Protein AF-A0A1Z9BY70-F1 (afdb_monomer_lite)

Secondary structure (DSSP, 8-state):
-PPP------------EEEEETTEEEETTT--EEEEEEETTEEEEEE---S-HHHHHHHHHHHHHHHHT----HHHHT--HHHHHHHHHHHHTTTS-HHHHHHHHHHHHT-

Structure (mmCIF, N/CA/C/O backbone):
data_AF-A0A1Z9BY70-F1
#
_entry.id   AF-A0A1Z9BY70-F1
#
loop_
_atom_site.group_PDB
_atom_site.id
_atom_site.type_symbol
_atom_site.label_atom_id
_atom_site.label_alt_id
_atom_site.label_comp_id
_atom_site.label_asym_id
_atom_site.label_entity_id
_atom_site.label_seq_id
_atom_site.pdbx_PDB_ins_code
_atom_site.Cartn_x
_atom_site.Cartn_y
_atom_site.Cartn_z
_atom_site.occupancy
_atom_site.B_iso_or_equiv
_atom_site.auth_seq_id
_atom_site.auth_comp_id
_atom_site.auth_asym_id
_atom_site.auth_atom_id
_atom_site.pdbx_PDB_model_num
ATOM 1 N N . MET A 1 1 ? 31.354 7.367 42.470 1.00 40.38 1 MET A N 1
ATOM 2 C CA . MET A 1 1 ? 30.154 8.061 41.950 1.00 40.38 1 MET A CA 1
ATOM 3 C C . MET A 1 1 ? 29.751 7.423 40.623 1.00 40.38 1 MET A C 1
ATOM 5 O O . MET A 1 1 ? 30.434 7.690 39.639 1.00 40.38 1 MET A O 1
ATOM 9 N N . PRO A 1 2 ? 28.743 6.536 40.552 1.00 44.09 2 PRO A N 1
ATOM 10 C CA . PRO A 1 2 ? 28.315 5.981 39.272 1.00 44.09 2 PRO A CA 1
ATOM 11 C C . PRO A 1 2 ? 27.303 6.915 38.588 1.00 44.09 2 PRO A C 1
ATOM 13 O O . PRO A 1 2 ? 26.359 7.398 39.210 1.00 44.09 2 PRO A O 1
ATOM 16 N N . LYS A 1 3 ? 27.535 7.196 37.302 1.00 46.25 3 LYS A N 1
ATOM 17 C CA . LYS A 1 3 ? 26.694 8.044 36.447 1.00 46.25 3 LYS A CA 1
ATOM 18 C C . LYS A 1 3 ? 25.445 7.268 36.015 1.00 46.25 3 LYS A C 1
ATOM 20 O O . LYS A 1 3 ? 25.559 6.230 35.367 1.00 46.25 3 LYS A O 1
ATOM 25 N N . ILE A 1 4 ? 24.261 7.782 36.342 1.00 48.94 4 ILE A N 1
ATOM 26 C CA . ILE A 1 4 ? 22.978 7.258 35.858 1.00 48.94 4 ILE A CA 1
ATOM 27 C C . ILE A 1 4 ? 22.842 7.663 34.388 1.00 48.94 4 ILE A C 1
ATOM 29 O O . ILE A 1 4 ? 22.795 8.847 34.068 1.00 48.94 4 ILE A O 1
ATOM 33 N N . THR A 1 5 ? 22.805 6.680 33.491 1.00 49.69 5 THR A N 1
ATOM 34 C CA . THR A 1 5 ? 22.571 6.902 32.058 1.00 49.69 5 THR A CA 1
ATOM 35 C C . THR A 1 5 ? 21.114 6.553 31.773 1.00 49.69 5 THR A C 1
ATOM 37 O O . THR A 1 5 ? 20.755 5.379 31.738 1.00 49.69 5 THR A O 1
ATOM 40 N N . THR A 1 6 ? 20.241 7.547 31.612 1.00 49.31 6 THR A N 1
ATOM 41 C CA . THR A 1 6 ? 18.863 7.318 31.156 1.00 49.31 6 THR A CA 1
ATOM 42 C C . THR A 1 6 ? 18.857 7.198 29.636 1.00 49.31 6 THR A C 1
ATOM 44 O O . THR A 1 6 ? 18.638 8.180 28.930 1.00 49.31 6 THR A O 1
ATOM 47 N N . ASN A 1 7 ? 19.108 5.994 29.123 1.00 51.75 7 ASN A N 1
ATOM 48 C CA . ASN A 1 7 ? 18.759 5.644 27.746 1.00 51.75 7 ASN A CA 1
ATOM 49 C C . ASN A 1 7 ? 17.234 5.475 27.664 1.00 51.75 7 ASN A C 1
ATOM 51 O O . ASN A 1 7 ? 16.706 4.382 27.861 1.00 51.75 7 ASN A O 1
ATOM 55 N N . SER A 1 8 ? 16.507 6.567 27.432 1.00 55.84 8 SER A N 1
ATOM 56 C CA . SER A 1 8 ? 15.080 6.528 27.108 1.00 55.84 8 SER A CA 1
ATOM 57 C C . SER A 1 8 ? 14.893 6.317 25.605 1.00 55.84 8 SER A C 1
ATOM 59 O O . SER A 1 8 ? 14.529 7.229 24.864 1.00 55.84 8 SER A O 1
ATOM 61 N N . ASP A 1 9 ? 15.104 5.081 25.151 1.00 58.75 9 ASP A N 1
ATOM 62 C CA . ASP A 1 9 ? 14.528 4.645 23.879 1.00 58.75 9 ASP A CA 1
ATOM 63 C C . ASP A 1 9 ? 13.009 4.888 23.939 1.00 58.75 9 ASP A C 1
ATOM 65 O O . ASP A 1 9 ? 12.362 4.456 24.904 1.00 58.75 9 ASP A O 1
ATOM 69 N N . PRO A 1 10 ? 12.397 5.594 22.968 1.00 57.75 10 PRO A N 1
ATOM 70 C CA . PRO A 1 10 ? 10.969 5.857 23.007 1.00 57.75 10 PRO A CA 1
ATOM 71 C C . PRO A 1 10 ? 10.226 4.522 22.923 1.00 57.75 10 PRO A C 1
ATOM 73 O O . PRO A 1 10 ? 10.138 3.897 21.864 1.00 57.75 10 PRO A O 1
ATOM 76 N N . GLN A 1 11 ? 9.701 4.077 24.067 1.00 63.91 11 GLN A N 1
ATOM 77 C CA . GLN A 1 11 ? 8.971 2.825 24.187 1.00 63.91 11 GLN A CA 1
ATOM 78 C C . GLN A 1 11 ? 7.871 2.761 23.123 1.00 63.91 11 GLN A C 1
ATOM 80 O O . GLN A 1 11 ? 7.033 3.661 22.995 1.00 63.91 11 GLN A O 1
ATOM 85 N N . LYS A 1 12 ? 7.878 1.680 22.336 1.00 61.69 12 LYS A N 1
ATOM 86 C CA . LYS A 1 12 ? 6.855 1.384 21.329 1.00 61.69 12 LYS A CA 1
ATOM 87 C C . LYS A 1 12 ? 5.502 1.274 22.034 1.00 61.69 12 LYS A C 1
ATOM 89 O O . LYS A 1 12 ? 5.173 0.229 22.585 1.00 61.69 12 LYS A O 1
ATOM 94 N N . LYS A 1 13 ? 4.714 2.352 22.012 1.00 73.12 13 LYS A N 1
ATOM 95 C CA . LYS A 1 13 ? 3.346 2.350 22.543 1.00 73.12 13 LYS A CA 1
ATOM 96 C C . LYS A 1 13 ? 2.555 1.234 21.855 1.00 73.12 13 LYS A C 1
ATOM 98 O O . LYS A 1 13 ? 2.444 1.217 20.625 1.00 73.12 13 LYS A O 1
ATOM 103 N N . SER A 1 14 ? 2.051 0.285 22.638 1.00 79.19 14 SER A N 1
ATOM 104 C CA . SER A 1 14 ? 1.127 -0.734 22.154 1.00 79.19 14 SER A CA 1
ATOM 105 C C . SER A 1 14 ? -0.214 -0.058 21.877 1.00 79.19 14 SER A C 1
ATOM 107 O O . SER A 1 14 ? -0.797 0.582 22.744 1.00 79.19 14 SER A O 1
ATOM 109 N N . TYR A 1 15 ? -0.678 -0.144 20.631 1.00 84.19 15 TYR A N 1
ATOM 110 C CA . TYR A 1 15 ? -1.975 0.397 20.228 1.00 84.19 15 TYR A CA 1
ATOM 111 C C . TYR A 1 15 ? -2.973 -0.740 20.059 1.00 84.19 15 TYR A C 1
ATOM 113 O O . TYR A 1 15 ? -2.679 -1.733 19.382 1.00 84.19 15 TYR A O 1
ATOM 121 N N . THR A 1 16 ? -4.171 -0.566 20.609 1.00 92.12 16 THR A N 1
ATOM 122 C CA . THR A 1 16 ? -5.257 -1.532 20.471 1.00 92.12 16 THR A CA 1
ATOM 123 C C . THR A 1 16 ? -6.037 -1.244 19.194 1.00 92.12 16 THR A C 1
ATOM 125 O O . THR A 1 16 ? -6.761 -0.251 19.088 1.00 92.12 16 THR A O 1
ATOM 128 N N . PHE A 1 17 ? -5.913 -2.130 18.205 1.00 91.56 17 PHE A N 1
ATOM 129 C CA . PHE A 1 17 ? -6.633 -2.017 16.937 1.00 91.56 17 PHE A CA 1
ATOM 130 C C . PHE A 1 17 ? -7.957 -2.778 16.994 1.00 91.56 17 PHE A C 1
ATOM 132 O O . PHE A 1 17 ? -7.978 -3.996 17.150 1.00 91.56 17 PHE A O 1
ATOM 139 N N . VAL A 1 18 ? -9.062 -2.069 16.788 1.00 94.31 18 VAL A N 1
ATOM 140 C CA . VAL A 1 18 ? -10.404 -2.647 16.656 1.00 94.31 18 VAL A CA 1
ATOM 141 C C . VAL A 1 18 ? -10.769 -2.718 15.184 1.00 94.31 18 VAL A C 1
ATOM 143 O O . VAL A 1 18 ? -10.615 -1.736 14.457 1.00 94.31 18 VAL A O 1
ATOM 146 N N . ARG A 1 19 ? -11.269 -3.866 14.728 1.00 94.56 19 ARG A N 1
ATOM 147 C CA . ARG A 1 19 ? -11.797 -4.01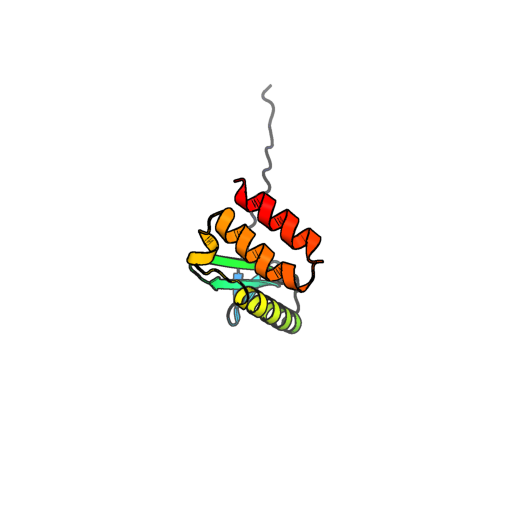3 13.369 1.00 94.56 19 ARG A CA 1
ATOM 148 C C . ARG A 1 19 ? -13.140 -3.284 13.270 1.00 94.56 19 ARG A C 1
ATOM 150 O O . ARG A 1 19 ? -14.052 -3.584 14.028 1.00 94.56 19 ARG A O 1
ATOM 157 N N . VAL A 1 20 ? -13.257 -2.335 12.342 1.00 94.25 20 VAL A N 1
ATOM 158 C CA . VAL A 1 20 ? -14.479 -1.524 12.130 1.00 94.25 20 VAL A CA 1
ATOM 159 C C . VAL A 1 20 ? -15.139 -1.829 10.780 1.00 94.25 20 VAL A C 1
ATOM 161 O O . VAL A 1 20 ? -16.287 -1.462 10.540 1.00 94.25 20 VAL A O 1
ATOM 164 N N . GLY A 1 21 ? -14.425 -2.513 9.889 1.00 91.94 21 GLY A N 1
ATOM 165 C CA . GLY A 1 21 ? -14.941 -2.982 8.612 1.00 91.94 21 GLY A CA 1
ATOM 166 C C . GLY A 1 21 ? -13.945 -3.897 7.912 1.00 91.94 21 GLY A C 1
ATOM 167 O O . GLY A 1 21 ? -12.944 -4.328 8.495 1.00 91.94 21 GLY A O 1
ATOM 168 N N . GLU A 1 22 ? -14.212 -4.197 6.648 1.00 93.06 22 GLU A N 1
ATOM 169 C CA . GLU A 1 22 ? -13.260 -4.912 5.808 1.00 93.06 22 GLU A CA 1
ATOM 170 C C . GLU A 1 22 ? -12.019 -4.052 5.560 1.00 93.06 22 GLU A C 1
ATOM 172 O O . GLU A 1 22 ? -12.125 -2.886 5.179 1.00 93.06 22 GLU A O 1
ATOM 177 N N . ASN A 1 23 ? -10.841 -4.613 5.845 1.00 93.06 23 ASN A N 1
ATOM 178 C CA . ASN A 1 23 ? -9.544 -3.942 5.734 1.00 93.06 23 ASN A CA 1
ATOM 179 C C . ASN A 1 23 ? -9.432 -2.608 6.506 1.00 93.06 23 ASN A C 1
ATOM 181 O O . ASN A 1 23 ? -8.443 -1.896 6.337 1.00 93.06 23 ASN A O 1
ATOM 185 N N . LEU A 1 24 ? -10.397 -2.283 7.381 1.00 95.75 24 LEU A N 1
ATOM 186 C CA . LEU A 1 24 ? -10.500 -1.024 8.119 1.00 95.75 24 LEU A CA 1
ATOM 187 C C . LEU A 1 24 ? -10.484 -1.267 9.627 1.00 95.75 24 LEU A C 1
ATOM 189 O O . LEU A 1 24 ? -11.343 -1.951 10.189 1.00 95.75 24 LEU A O 1
ATOM 193 N N . TYR A 1 25 ? -9.526 -0.629 10.283 1.00 96.12 25 TYR A N 1
ATOM 194 C CA . TYR A 1 25 ? -9.281 -0.720 11.711 1.00 96.12 25 TYR A CA 1
ATOM 195 C C . TYR A 1 25 ? -9.277 0.673 12.332 1.00 96.12 25 TYR A C 1
ATOM 197 O O . TYR A 1 25 ? -8.966 1.659 11.666 1.00 96.12 25 TYR A O 1
ATOM 205 N N . ARG A 1 26 ? -9.608 0.755 13.616 1.00 94.44 26 ARG A N 1
ATOM 206 C CA . ARG A 1 26 ? -9.558 1.983 14.409 1.00 94.44 26 ARG A CA 1
ATOM 207 C C . ARG A 1 26 ? -8.716 1.746 15.652 1.00 94.44 26 ARG A C 1
ATOM 209 O O . ARG A 1 26 ? -8.857 0.711 16.298 1.00 94.44 26 ARG A O 1
ATOM 216 N N . ILE A 1 27 ? -7.848 2.695 15.969 1.00 94.06 27 ILE A N 1
ATOM 217 C CA . ILE A 1 27 ? -7.098 2.696 17.225 1.00 94.06 27 ILE A CA 1
ATOM 218 C C . ILE A 1 27 ? -8.030 3.170 18.345 1.00 94.06 27 ILE A C 1
ATOM 220 O O . ILE A 1 27 ? -8.684 4.200 18.180 1.00 94.06 27 ILE A O 1
ATOM 224 N N . LYS A 1 28 ? -8.109 2.441 19.467 1.00 91.00 28 LYS A N 1
ATOM 225 C CA . LYS A 1 28 ? -8.954 2.848 20.606 1.00 91.00 28 LYS A CA 1
ATOM 226 C C . LYS A 1 28 ? -8.447 4.126 21.268 1.00 91.00 28 LYS A C 1
ATOM 228 O O . LYS A 1 28 ? -9.247 4.990 21.594 1.00 91.00 28 LYS A O 1
ATOM 233 N N . GLU A 1 29 ? -7.133 4.240 21.430 1.00 89.56 29 GLU A N 1
ATOM 234 C CA . GLU A 1 29 ? -6.492 5.298 22.210 1.00 89.56 29 GLU A CA 1
ATOM 235 C C . GLU A 1 29 ? -6.497 6.648 21.477 1.00 89.56 29 GLU A C 1
ATOM 237 O O . GLU A 1 29 ? -6.810 7.675 22.064 1.00 89.56 29 GLU A O 1
ATOM 242 N N . THR A 1 30 ? -6.174 6.660 20.179 1.00 88.19 30 THR A N 1
ATOM 243 C CA . THR A 1 30 ? -6.102 7.895 19.372 1.00 88.19 30 THR A CA 1
ATOM 244 C C . THR A 1 30 ? -7.335 8.130 18.503 1.00 88.19 30 THR A C 1
ATOM 246 O O . THR A 1 30 ? -7.498 9.209 17.941 1.00 88.19 30 THR A O 1
ATOM 249 N N . GLY A 1 31 ? -8.190 7.119 18.327 1.00 90.06 31 GLY A N 1
ATOM 250 C CA . GLY A 1 31 ? -9.368 7.187 17.460 1.00 90.06 31 GLY A CA 1
ATOM 251 C C . GLY A 1 31 ? -9.072 7.136 15.957 1.00 90.06 31 GLY A C 1
ATOM 252 O O . GLY A 1 31 ? -10.021 7.093 15.170 1.00 90.06 31 GLY A O 1
ATOM 253 N N . GLY A 1 32 ? -7.794 7.104 15.562 1.00 93.94 32 GLY A N 1
ATOM 254 C CA . GLY A 1 32 ? -7.359 7.155 14.170 1.00 93.94 32 GLY A CA 1
ATOM 255 C C . GLY A 1 32 ? -7.648 5.879 13.387 1.00 93.94 32 GLY A C 1
ATOM 256 O O . GLY A 1 32 ? -7.524 4.761 13.899 1.00 93.94 32 GLY A O 1
ATOM 257 N N . TYR A 1 33 ? -7.998 6.045 12.111 1.00 96.00 33 TYR A N 1
ATOM 258 C CA . TYR A 1 33 ? -8.267 4.927 11.211 1.00 96.00 33 TYR A CA 1
ATOM 259 C C . TYR A 1 33 ? -7.009 4.398 10.520 1.00 96.00 33 TYR A C 1
ATOM 261 O O . TYR A 1 33 ? -6.129 5.149 10.092 1.00 96.00 33 TYR A O 1
ATOM 269 N N . TYR A 1 34 ? -6.957 3.078 10.368 1.00 96.06 34 TYR A N 1
ATOM 270 C CA . TYR A 1 34 ? -5.881 2.324 9.741 1.00 96.06 34 TYR A CA 1
ATOM 271 C C . TYR A 1 34 ? -6.439 1.342 8.720 1.00 96.06 34 TYR A C 1
ATOM 273 O O . TYR A 1 34 ? -7.477 0.721 8.931 1.00 96.06 34 TYR A O 1
ATOM 281 N N . ALA A 1 35 ? -5.700 1.169 7.633 1.00 95.94 35 ALA A N 1
ATOM 282 C CA . ALA A 1 35 ? -5.914 0.109 6.672 1.00 95.94 35 ALA A CA 1
ATOM 283 C C . ALA A 1 35 ? -4.995 -1.077 6.978 1.00 95.94 35 ALA A C 1
ATOM 285 O O . ALA A 1 35 ? -3.795 -0.898 7.225 1.00 95.94 35 ALA A O 1
ATOM 286 N N . LEU A 1 36 ? -5.561 -2.279 6.922 1.00 95.12 36 LEU A N 1
ATOM 287 C CA . LEU A 1 36 ? -4.838 -3.544 6.977 1.00 95.12 36 LEU A CA 1
ATOM 288 C C . LEU A 1 36 ? -5.185 -4.332 5.717 1.00 95.12 36 LEU A C 1
ATOM 290 O O . LEU A 1 36 ? -6.306 -4.805 5.590 1.00 95.12 36 LEU A O 1
ATOM 294 N N . ILE A 1 37 ? -4.235 -4.451 4.794 1.00 94.19 37 ILE A N 1
ATOM 295 C CA . ILE A 1 37 ? -4.453 -5.076 3.485 1.00 94.19 37 ILE A CA 1
ATOM 296 C C . ILE A 1 37 ? -3.441 -6.206 3.312 1.00 94.19 37 ILE A C 1
ATOM 298 O O . ILE A 1 37 ? -2.249 -6.015 3.557 1.00 94.19 37 ILE A O 1
ATOM 302 N N . LYS A 1 38 ? -3.901 -7.384 2.884 1.00 91.12 38 LYS A N 1
ATOM 303 C CA . LYS A 1 38 ? -3.040 -8.529 2.563 1.00 91.12 38 L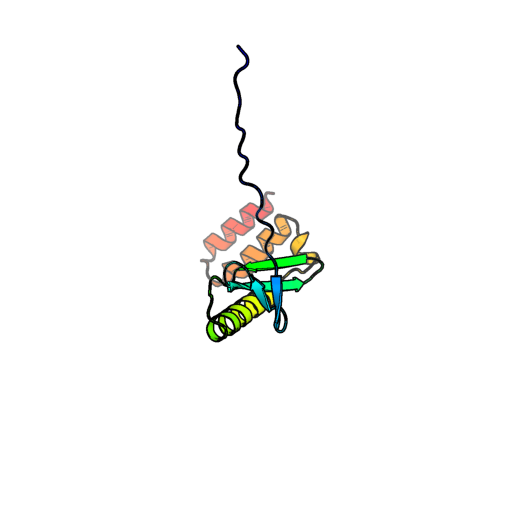YS A CA 1
ATOM 304 C C . LYS A 1 38 ? -3.000 -8.725 1.051 1.00 91.12 38 LYS A C 1
ATOM 306 O O . LYS A 1 38 ? -4.046 -8.833 0.424 1.00 91.12 38 LYS A O 1
ATOM 311 N N . ARG A 1 39 ? -1.800 -8.777 0.469 1.00 87.56 39 ARG A N 1
ATOM 312 C CA . ARG A 1 39 ? -1.592 -9.047 -0.962 1.00 87.56 39 ARG A CA 1
AT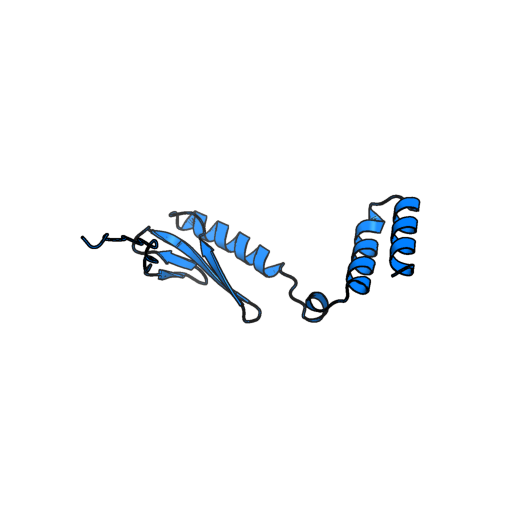OM 313 C C . ARG A 1 39 ? -0.247 -9.725 -1.183 1.00 87.56 39 ARG A C 1
ATOM 315 O O . ARG A 1 39 ? 0.755 -9.280 -0.633 1.00 87.56 39 ARG A O 1
ATOM 322 N N . ASN A 1 40 ? -0.218 -10.779 -1.997 1.00 79.31 40 ASN A N 1
ATOM 323 C CA . ASN A 1 40 ? 0.998 -11.506 -2.390 1.00 79.31 40 ASN A CA 1
ATOM 324 C C . ASN A 1 40 ? 1.912 -11.844 -1.201 1.00 79.31 40 ASN A C 1
ATOM 326 O O . ASN A 1 40 ? 3.096 -11.516 -1.201 1.00 79.31 40 ASN A O 1
ATOM 330 N N . ARG A 1 41 ? 1.333 -12.453 -0.153 1.00 84.19 41 ARG A N 1
ATOM 331 C CA . ARG A 1 41 ? 2.008 -12.825 1.110 1.00 84.19 41 ARG A CA 1
ATOM 332 C C . ARG A 1 41 ? 2.568 -11.646 1.924 1.00 84.19 41 ARG A C 1
ATOM 334 O O . ARG A 1 41 ? 3.098 -11.859 3.008 1.00 84.19 41 ARG A O 1
ATOM 341 N N . LYS A 1 42 ? 2.414 -10.403 1.457 1.00 87.25 42 LYS A N 1
ATOM 342 C CA . LYS A 1 42 ? 2.779 -9.185 2.186 1.00 87.25 42 LYS A CA 1
ATOM 343 C C . LYS A 1 42 ? 1.558 -8.596 2.885 1.00 87.25 42 LYS A C 1
ATOM 345 O O . LYS A 1 42 ? 0.446 -8.593 2.355 1.00 87.25 42 LYS A O 1
ATOM 350 N N . GLN A 1 43 ? 1.788 -8.060 4.079 1.00 92.25 43 GLN A N 1
ATOM 351 C CA . GLN A 1 43 ? 0.782 -7.343 4.852 1.00 92.25 43 GLN A CA 1
ATOM 352 C C . GLN A 1 43 ? 1.125 -5.855 4.888 1.00 92.25 43 GLN A C 1
ATOM 354 O O . GLN A 1 43 ? 2.150 -5.448 5.429 1.00 92.25 43 GLN A O 1
ATOM 359 N N . ILE A 1 44 ? 0.241 -5.037 4.329 1.00 90.62 44 ILE A N 1
ATOM 360 C CA . ILE A 1 44 ? 0.370 -3.586 4.286 1.00 90.62 44 ILE A CA 1
ATOM 361 C C . ILE A 1 44 ? -0.460 -3.005 5.430 1.00 90.62 44 ILE A C 1
ATOM 363 O O . ILE A 1 44 ? -1.680 -3.162 5.473 1.00 90.62 44 ILE A O 1
ATOM 367 N N . ARG A 1 45 ? 0.212 -2.314 6.355 1.00 91.81 45 ARG A N 1
ATOM 368 C CA . ARG A 1 45 ? -0.416 -1.534 7.431 1.00 91.81 45 ARG A CA 1
ATOM 369 C C . ARG A 1 45 ? -0.173 -0.058 7.176 1.00 91.81 45 ARG A C 1
ATOM 371 O O . ARG A 1 45 ? 0.977 0.375 7.130 1.00 91.81 45 ARG A O 1
ATOM 378 N N . ARG A 1 46 ? -1.236 0.727 7.011 1.00 93.50 46 ARG A N 1
ATOM 379 C CA . ARG A 1 46 ? -1.118 2.171 6.759 1.00 93.50 46 ARG A CA 1
ATOM 380 C C . ARG A 1 46 ? -2.145 2.961 7.551 1.00 93.50 46 ARG A C 1
ATOM 382 O O . ARG A 1 46 ? -3.318 2.612 7.563 1.00 93.50 46 ARG A O 1
ATOM 389 N N . SER A 1 47 ? -1.702 4.050 8.175 1.00 93.38 47 SER A N 1
ATOM 390 C CA . SER A 1 47 ? -2.615 5.041 8.745 1.00 93.38 47 SER A CA 1
ATOM 391 C C . SER A 1 47 ? -3.362 5.752 7.621 1.00 93.38 47 SER A C 1
ATOM 393 O O . SER A 1 47 ? -2.750 6.176 6.638 1.00 93.38 47 SER A O 1
ATOM 395 N N . LEU A 1 48 ? -4.672 5.918 7.788 1.00 94.62 48 LEU A N 1
ATOM 396 C CA . LEU A 1 48 ? -5.512 6.708 6.891 1.00 94.62 48 LEU A CA 1
ATOM 397 C C . LEU A 1 48 ? -5.501 8.198 7.258 1.00 94.62 48 LEU A C 1
ATOM 399 O O . LEU A 1 48 ? -6.127 8.987 6.552 1.00 94.62 48 LEU A O 1
ATOM 403 N N . LYS A 1 49 ? -4.767 8.594 8.314 1.00 93.12 49 LYS A N 1
ATOM 404 C CA . LYS A 1 49 ? -4.571 9.985 8.772 1.00 93.12 49 LYS A CA 1
ATOM 405 C C . LYS A 1 49 ? -5.881 10.767 8.941 1.00 93.12 49 LYS A C 1
ATOM 407 O O . LYS A 1 49 ? -5.980 11.923 8.536 1.00 93.12 49 LYS A O 1
ATOM 412 N N . THR A 1 50 ? -6.923 10.105 9.424 1.00 94.12 50 THR A N 1
ATOM 413 C CA . THR A 1 50 ? -8.237 10.709 9.662 1.00 94.12 50 THR A CA 1
ATOM 414 C C . THR A 1 50 ? -8.924 9.997 10.818 1.00 94.12 50 THR A C 1
ATOM 416 O O . THR A 1 50 ? -8.681 8.805 11.039 1.00 94.12 50 THR A O 1
ATOM 419 N N . ASN A 1 51 ? -9.775 10.744 11.520 1.00 93.69 51 ASN A N 1
ATOM 420 C CA . ASN A 1 51 ? -10.652 10.269 12.586 1.00 93.69 51 ASN A CA 1
ATOM 421 C C . ASN A 1 51 ? -12.120 10.188 12.125 1.00 93.69 51 ASN A C 1
ATOM 423 O O . ASN A 1 51 ? -12.964 9.703 12.876 1.00 93.69 51 ASN A O 1
ATOM 427 N N . ASP A 1 52 ? -12.422 10.595 10.886 1.00 94.31 52 ASP A N 1
ATOM 428 C CA . ASP A 1 52 ? -13.774 10.575 10.328 1.00 94.31 52 ASP A CA 1
ATOM 429 C C . ASP A 1 52 ? -14.019 9.280 9.563 1.00 94.31 52 ASP A C 1
ATOM 431 O O . ASP A 1 52 ? -13.301 8.936 8.619 1.00 94.31 52 ASP A O 1
ATOM 435 N N . LYS A 1 53 ? -15.086 8.561 9.925 1.00 91.69 53 LYS A N 1
ATOM 436 C CA . LYS A 1 53 ? -15.397 7.247 9.337 1.00 91.69 53 LYS A CA 1
ATOM 437 C C . LYS A 1 53 ? -15.643 7.326 7.828 1.00 91.69 53 LYS A C 1
ATOM 439 O O . LYS A 1 53 ? -15.178 6.468 7.078 1.00 91.69 53 LYS A O 1
ATOM 444 N N . ALA A 1 54 ? -16.373 8.345 7.375 1.00 94.50 54 ALA A N 1
ATOM 445 C CA . ALA A 1 54 ? -16.704 8.517 5.962 1.00 94.50 54 ALA A CA 1
ATOM 446 C C . ALA A 1 54 ? -15.455 8.828 5.121 1.00 94.50 54 ALA A C 1
ATOM 448 O O . ALA A 1 54 ? -15.238 8.215 4.073 1.00 94.50 54 ALA A O 1
ATOM 449 N N . LEU A 1 55 ? -14.589 9.720 5.612 1.00 96.00 55 LEU A N 1
ATOM 450 C CA . LEU A 1 55 ? -13.337 10.058 4.940 1.00 96.00 55 LEU A CA 1
ATOM 451 C C . LEU A 1 55 ? -12.358 8.877 4.945 1.00 96.00 55 LEU A C 1
ATOM 453 O O . LEU A 1 55 ? -11.699 8.624 3.934 1.00 96.00 55 LEU A O 1
ATOM 457 N N . ALA A 1 56 ? -12.307 8.113 6.040 1.00 95.75 56 ALA A N 1
ATOM 458 C CA . ALA A 1 56 ? -11.509 6.895 6.135 1.00 95.75 56 ALA A CA 1
ATOM 459 C C . ALA A 1 56 ? -11.899 5.883 5.052 1.00 95.75 56 ALA A C 1
ATOM 461 O O . ALA A 1 56 ? -11.023 5.381 4.354 1.00 95.75 56 ALA A O 1
ATOM 462 N N . LYS A 1 57 ? -13.200 5.642 4.842 1.00 95.88 57 LYS A N 1
ATOM 463 C CA . LYS A 1 57 ? -13.683 4.756 3.768 1.00 95.88 57 LYS A CA 1
ATOM 464 C C . LYS A 1 57 ? -13.249 5.233 2.379 1.00 95.88 57 LYS A C 1
ATOM 466 O O . LYS A 1 57 ? -12.756 4.436 1.587 1.00 95.88 57 LYS A O 1
ATOM 471 N N . ARG A 1 58 ? -13.358 6.536 2.091 1.00 96.38 58 ARG A N 1
ATOM 472 C CA . ARG A 1 58 ? -12.898 7.105 0.807 1.00 96.38 58 ARG A CA 1
ATOM 473 C C . ARG A 1 58 ? -11.396 6.891 0.604 1.00 96.38 58 ARG A C 1
ATOM 475 O O . ARG A 1 58 ? -10.975 6.410 -0.444 1.00 96.38 58 ARG A O 1
ATOM 482 N N . ARG A 1 59 ? -10.581 7.195 1.622 1.00 95.94 59 ARG A N 1
ATOM 483 C CA . ARG A 1 59 ? -9.120 6.999 1.577 1.00 95.94 59 ARG A CA 1
ATOM 484 C C . ARG A 1 59 ? -8.731 5.525 1.474 1.00 95.94 59 ARG A C 1
ATOM 486 O O . ARG A 1 59 ? -7.765 5.211 0.784 1.00 95.94 59 ARG A O 1
ATOM 493 N N . LEU A 1 60 ? -9.483 4.637 2.122 1.00 96.12 60 LEU A N 1
ATOM 494 C CA . LEU A 1 60 ? -9.307 3.194 2.006 1.00 96.12 60 LEU A CA 1
ATOM 495 C C . LEU A 1 60 ? -9.519 2.736 0.563 1.00 96.12 60 LEU A C 1
ATOM 497 O O . LEU A 1 60 ? -8.651 2.055 0.035 1.00 96.12 60 LEU A O 1
ATOM 501 N N . ASN A 1 61 ? -10.595 3.167 -0.098 1.00 95.62 61 ASN A N 1
ATOM 502 C CA . ASN A 1 61 ? -10.852 2.807 -1.497 1.00 95.62 61 ASN A CA 1
ATOM 503 C C . ASN A 1 61 ? -9.728 3.276 -2.428 1.00 95.62 61 ASN A C 1
ATOM 505 O O . ASN A 1 61 ? -9.255 2.510 -3.263 1.00 95.62 61 ASN A O 1
ATOM 509 N N . VAL A 1 62 ? -9.230 4.501 -2.241 1.00 95.50 62 VAL A N 1
ATOM 510 C CA . VAL A 1 62 ? -8.069 5.005 -2.996 1.00 95.50 62 VAL A CA 1
ATOM 511 C C . VAL A 1 62 ? -6.823 4.153 -2.733 1.00 95.50 62 VAL A C 1
ATOM 513 O O . VAL A 1 62 ? -6.050 3.876 -3.651 1.00 95.50 62 VAL A O 1
ATOM 516 N N . LEU A 1 63 ? -6.601 3.734 -1.484 1.00 94.19 63 LEU A N 1
ATOM 517 C CA . LEU A 1 63 ? -5.474 2.875 -1.131 1.00 94.19 63 LEU A CA 1
ATOM 518 C C . LEU A 1 63 ? -5.610 1.482 -1.755 1.00 94.19 63 LEU A C 1
ATOM 520 O O . LEU A 1 63 ? -4.624 0.981 -2.286 1.00 94.19 63 LEU A O 1
ATOM 524 N N . LEU A 1 64 ? -6.807 0.893 -1.736 1.00 93.00 64 LEU A N 1
ATOM 525 C CA . LEU A 1 64 ? -7.097 -0.392 -2.371 1.00 93.00 64 LEU A CA 1
ATOM 526 C C . LEU A 1 64 ? -6.821 -0.326 -3.873 1.00 93.00 64 LEU A C 1
ATOM 528 O O . LEU A 1 64 ? -6.015 -1.107 -4.354 1.00 93.00 64 LEU A O 1
ATOM 532 N N . GLN A 1 65 ? -7.321 0.693 -4.578 1.00 93.56 65 GLN A N 1
ATOM 533 C CA . GLN A 1 65 ? -7.030 0.889 -6.005 1.00 93.56 65 GLN A CA 1
ATOM 534 C C . GLN A 1 65 ? -5.528 1.014 -6.304 1.00 93.56 65 GLN A C 1
ATOM 536 O O . GLN A 1 65 ? -5.044 0.522 -7.323 1.00 93.56 65 GLN A O 1
ATOM 541 N N . LYS A 1 66 ? -4.760 1.685 -5.435 1.00 91.19 66 LYS A N 1
ATOM 542 C CA . LYS A 1 66 ? -3.296 1.773 -5.580 1.00 91.19 66 LYS A CA 1
ATOM 543 C C . LYS A 1 66 ? -2.630 0.422 -5.361 1.00 91.19 66 LYS A C 1
ATOM 545 O O . LYS A 1 66 ? -1.721 0.072 -6.106 1.00 91.19 66 LYS A O 1
ATOM 550 N N . VAL A 1 67 ? -3.082 -0.321 -4.355 1.00 90.19 67 VAL A N 1
ATOM 551 C CA . VAL A 1 67 ? -2.606 -1.676 -4.074 1.00 90.19 67 VAL A CA 1
ATOM 552 C C . VAL A 1 67 ? -2.971 -2.626 -5.219 1.00 90.19 67 VAL A C 1
ATOM 554 O O . VAL A 1 67 ? -2.140 -3.445 -5.595 1.00 90.19 67 VAL A O 1
ATOM 557 N N . ASP A 1 68 ? -4.130 -2.449 -5.850 1.00 87.75 68 ASP A N 1
ATOM 558 C CA . ASP A 1 68 ? -4.565 -3.194 -7.035 1.00 87.75 68 ASP A CA 1
ATOM 559 C C . ASP A 1 68 ? -3.706 -2.952 -8.261 1.00 87.75 68 ASP A C 1
ATOM 561 O O . ASP A 1 68 ? -3.417 -3.887 -9.007 1.00 87.75 68 ASP A O 1
ATOM 565 N N . LYS A 1 69 ? -3.199 -1.732 -8.409 1.00 86.31 69 LYS A N 1
ATOM 566 C CA . LYS A 1 69 ? -2.245 -1.375 -9.458 1.00 86.31 69 LYS A CA 1
ATOM 567 C C . LYS A 1 69 ? -0.816 -1.836 -9.174 1.00 86.31 69 LYS A C 1
ATOM 569 O O . LYS A 1 69 ? 0.021 -1.721 -10.070 1.00 86.31 69 LYS A O 1
ATOM 574 N N . LEU A 1 70 ? -0.501 -2.345 -7.975 1.00 82.69 70 LEU A N 1
ATOM 575 C CA . LEU A 1 70 ? 0.823 -2.908 -7.708 1.00 82.69 70 LEU A CA 1
ATOM 576 C C . LEU A 1 70 ? 1.007 -4.163 -8.562 1.00 82.69 70 LEU A C 1
ATOM 578 O O . LEU A 1 70 ? 0.507 -5.244 -8.236 1.00 82.69 70 LEU A O 1
ATOM 582 N N . ARG A 1 71 ? 1.751 -3.995 -9.657 1.00 68.69 71 ARG A N 1
ATOM 583 C CA . ARG A 1 71 ? 2.264 -5.088 -10.476 1.00 68.69 71 ARG A CA 1
ATOM 584 C C . ARG A 1 71 ? 3.384 -5.754 -9.697 1.00 68.69 71 ARG A C 1
ATOM 586 O O . ARG A 1 71 ? 4.491 -5.234 -9.610 1.00 68.69 71 ARG A O 1
ATOM 593 N N . VAL A 1 72 ? 3.061 -6.881 -9.085 1.00 66.69 72 VAL A N 1
ATOM 594 C CA . VAL A 1 72 ? 4.029 -7.750 -8.414 1.00 66.69 72 VAL A CA 1
ATOM 595 C C . VAL A 1 72 ? 4.017 -9.073 -9.167 1.00 66.69 72 VAL A C 1
ATOM 597 O O . VAL A 1 72 ? 3.689 -10.117 -8.614 1.00 66.69 72 VAL A O 1
ATOM 600 N N . ASP A 1 73 ? 4.278 -8.996 -10.470 1.00 69.06 73 ASP A N 1
ATOM 601 C CA . ASP A 1 73 ? 4.552 -10.181 -11.267 1.00 69.06 73 ASP A CA 1
ATOM 602 C C . ASP A 1 73 ? 5.941 -10.693 -10.871 1.00 69.06 73 ASP A C 1
ATOM 604 O O . ASP A 1 73 ? 6.903 -9.922 -10.955 1.00 69.06 73 ASP A O 1
ATOM 608 N N . PRO A 1 74 ? 6.088 -11.969 -10.475 1.00 64.44 74 PRO A N 1
ATOM 609 C CA . PRO A 1 74 ? 7.385 -12.548 -10.119 1.00 64.44 74 PRO A CA 1
ATOM 610 C C . PRO A 1 74 ? 8.410 -12.415 -11.251 1.00 64.44 74 PRO A C 1
ATOM 612 O O . PRO A 1 74 ? 9.594 -12.195 -11.016 1.00 64.44 74 PRO A O 1
ATOM 615 N N . LYS A 1 75 ? 7.924 -12.481 -12.498 1.00 67.81 75 LYS A N 1
ATOM 616 C CA . LYS A 1 75 ? 8.733 -12.267 -13.699 1.00 67.81 75 LYS A CA 1
ATOM 617 C C . LYS A 1 75 ? 9.246 -10.836 -13.814 1.00 67.81 75 LYS A C 1
ATOM 619 O O . LYS A 1 75 ? 10.295 -10.645 -14.390 1.00 67.81 75 LYS A O 1
ATOM 624 N N . ILE A 1 76 ? 8.521 -9.841 -13.292 1.00 67.94 76 ILE A N 1
ATOM 625 C CA . ILE A 1 76 ? 8.927 -8.425 -13.315 1.00 67.94 76 ILE A CA 1
ATOM 626 C C . ILE A 1 76 ? 9.862 -8.105 -12.146 1.00 67.94 76 ILE A C 1
ATOM 628 O O . ILE A 1 76 ? 10.726 -7.249 -12.285 1.00 67.94 76 ILE A O 1
ATOM 632 N N . SER A 1 77 ? 9.701 -8.767 -10.995 1.00 66.69 77 SER A N 1
ATOM 633 C CA . SER A 1 77 ? 10.561 -8.515 -9.834 1.00 66.69 77 SER A CA 1
ATOM 634 C C . SER A 1 77 ? 11.980 -9.061 -9.991 1.00 66.69 77 SER A C 1
ATOM 636 O O . SER A 1 77 ? 12.877 -8.541 -9.338 1.00 66.69 77 SER A O 1
ATOM 638 N N . ASN A 1 78 ? 12.174 -10.076 -10.841 1.00 75.50 78 ASN A N 1
ATOM 639 C CA . ASN A 1 78 ? 13.456 -10.759 -11.050 1.00 75.50 78 ASN A CA 1
ATOM 640 C C . ASN A 1 78 ? 14.022 -10.543 -12.467 1.00 75.50 78 ASN A C 1
ATOM 642 O O . ASN A 1 78 ? 14.703 -11.423 -12.985 1.00 75.50 78 ASN A O 1
ATOM 646 N N . ILE A 1 79 ? 13.709 -9.420 -13.117 1.00 85.69 79 ILE A N 1
ATOM 647 C CA . ILE A 1 79 ? 14.315 -9.085 -14.414 1.00 85.69 79 ILE A CA 1
ATOM 648 C C . ILE A 1 79 ? 15.752 -8.612 -14.234 1.00 85.69 79 ILE A C 1
ATOM 650 O O . ILE A 1 79 ? 16.086 -7.947 -13.248 1.00 85.69 79 ILE A O 1
ATOM 654 N N . THR A 1 80 ? 16.588 -8.912 -15.220 1.00 86.81 80 THR A N 1
ATOM 655 C CA . THR A 1 80 ? 17.935 -8.340 -15.285 1.00 86.81 80 THR A CA 1
ATOM 656 C C . THR A 1 80 ? 17.873 -6.846 -15.612 1.00 86.81 80 THR A C 1
ATOM 658 O O . THR A 1 80 ? 16.865 -6.326 -16.103 1.00 86.81 80 THR A O 1
ATOM 661 N N . PHE A 1 81 ? 18.966 -6.125 -15.353 1.00 86.69 81 PHE A N 1
ATOM 662 C CA . PHE A 1 81 ? 19.069 -4.713 -15.733 1.00 86.69 81 PHE A CA 1
ATOM 663 C C . PHE A 1 81 ? 18.864 -4.507 -17.245 1.00 86.69 81 PHE A C 1
ATOM 665 O O . PHE A 1 81 ? 18.205 -3.549 -17.656 1.00 86.69 81 PHE A O 1
ATOM 672 N N . LEU A 1 82 ? 19.370 -5.432 -18.064 1.00 89.06 82 LEU A N 1
ATOM 673 C CA . LEU A 1 82 ? 19.234 -5.402 -19.519 1.00 89.06 82 LEU A CA 1
ATOM 674 C C . LEU A 1 82 ? 17.761 -5.526 -19.944 1.00 89.06 82 LEU A C 1
ATOM 676 O O . LEU A 1 82 ? 17.242 -4.667 -20.652 1.00 89.06 82 LEU A O 1
ATOM 680 N N . GLU A 1 83 ? 17.034 -6.509 -19.418 1.00 88.12 83 GLU A N 1
ATOM 681 C CA . GLU A 1 83 ? 15.598 -6.670 -19.694 1.00 88.12 83 GLU A CA 1
ATOM 682 C C . GLU A 1 83 ? 14.764 -5.478 -19.193 1.00 88.12 83 GLU A C 1
ATOM 684 O O . GLU A 1 83 ? 13.814 -5.029 -19.844 1.00 88.12 83 GLU A O 1
ATOM 689 N N . TYR A 1 84 ? 15.113 -4.931 -18.024 1.00 87.75 84 TYR A N 1
ATOM 690 C CA . TYR A 1 84 ? 14.453 -3.746 -17.480 1.00 87.75 84 TYR A CA 1
ATOM 691 C C . TYR A 1 84 ? 14.648 -2.518 -18.371 1.00 87.75 84 TYR A C 1
ATOM 693 O O . TYR A 1 84 ? 13.688 -1.790 -18.649 1.00 87.75 84 TYR A O 1
ATOM 701 N N . SER A 1 85 ? 15.882 -2.280 -18.807 1.00 88.50 85 SER A N 1
ATOM 702 C CA . SER A 1 85 ? 16.247 -1.117 -19.612 1.00 88.50 85 SER A CA 1
ATOM 703 C C . SER A 1 85 ? 15.644 -1.183 -21.017 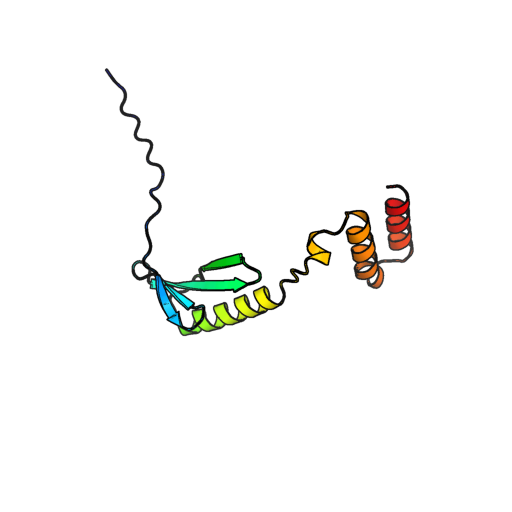1.00 88.50 85 SER A C 1
ATOM 705 O O . SER A 1 85 ? 15.081 -0.182 -21.463 1.00 88.50 85 SER A O 1
ATOM 707 N N . GLN A 1 86 ? 15.610 -2.358 -21.652 1.00 88.44 86 GLN A N 1
ATOM 708 C CA . GLN A 1 86 ? 14.890 -2.578 -22.914 1.00 88.44 86 GLN A CA 1
ATOM 709 C C . GLN A 1 86 ? 13.402 -2.227 -22.794 1.00 88.44 86 GLN A C 1
ATOM 711 O O . GLN A 1 86 ? 12.889 -1.393 -23.542 1.00 88.44 86 GLN A O 1
ATOM 716 N N . ARG A 1 87 ? 12.714 -2.756 -21.774 1.00 86.62 87 ARG A N 1
ATOM 717 C CA . ARG A 1 87 ? 11.304 -2.421 -21.508 1.00 86.62 87 ARG A CA 1
ATOM 718 C C . ARG A 1 87 ? 11.096 -0.927 -21.238 1.00 86.62 87 ARG A C 1
ATOM 720 O O . ARG A 1 87 ? 10.042 -0.370 -21.559 1.00 86.62 87 ARG A O 1
ATOM 727 N N . CYS A 1 88 ? 12.051 -0.277 -20.577 1.00 85.25 88 CYS A N 1
ATOM 728 C CA . CYS A 1 88 ? 11.995 1.161 -20.337 1.00 85.25 88 CYS A CA 1
ATOM 729 C C . CYS A 1 88 ? 12.051 1.934 -21.662 1.00 85.25 88 CYS A C 1
ATOM 731 O O . CYS A 1 88 ? 11.252 2.852 -21.863 1.00 85.25 88 CYS A O 1
ATOM 733 N N . LEU A 1 89 ? 12.920 1.524 -22.591 1.00 87.12 89 LEU A N 1
ATOM 734 C CA . LEU A 1 89 ? 13.018 2.119 -23.924 1.00 87.12 89 LEU A CA 1
ATOM 735 C C . LEU A 1 89 ? 11.767 1.910 -24.766 1.00 87.12 89 LEU A C 1
ATOM 737 O O . LEU A 1 89 ? 11.324 2.852 -25.410 1.00 87.12 89 LEU A O 1
ATOM 741 N N . GLU A 1 90 ? 11.146 0.736 -24.720 1.00 86.12 90 GLU A N 1
ATOM 742 C CA . GLU A 1 90 ? 9.879 0.491 -25.423 1.00 86.12 90 GLU A CA 1
ATOM 743 C C . GLU A 1 90 ? 8.770 1.442 -24.955 1.00 86.12 90 GLU A C 1
ATOM 745 O O . GLU A 1 90 ? 8.007 1.975 -25.758 1.00 86.12 90 GLU A O 1
ATOM 750 N N . LYS A 1 91 ? 8.697 1.701 -23.643 1.00 85.62 91 LYS A N 1
ATOM 751 C CA . LYS A 1 91 ? 7.689 2.605 -23.070 1.00 85.62 91 LYS A CA 1
ATOM 752 C C . LYS A 1 91 ? 7.990 4.078 -23.317 1.00 85.62 91 LYS A C 1
ATOM 754 O O . LYS A 1 91 ? 7.069 4.858 -23.543 1.00 85.62 91 LYS A O 1
ATOM 759 N N . THR A 1 92 ? 9.254 4.474 -23.200 1.00 79.69 92 THR A N 1
ATOM 760 C CA . THR A 1 92 ? 9.677 5.879 -23.328 1.00 79.69 92 THR A CA 1
ATOM 761 C C . THR A 1 92 ? 9.857 6.300 -24.782 1.00 79.69 92 T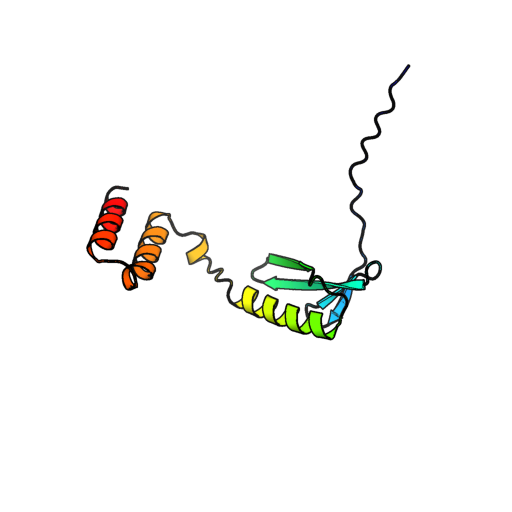HR A C 1
ATOM 763 O O . THR A 1 92 ? 9.608 7.458 -25.105 1.00 79.69 92 THR A O 1
ATOM 766 N N . GLY A 1 93 ? 10.198 5.367 -25.674 1.00 73.69 93 GLY A N 1
ATOM 767 C CA . GLY A 1 93 ? 10.439 5.613 -27.096 1.00 73.69 93 GLY A CA 1
ATOM 768 C C . GLY A 1 93 ? 9.247 6.218 -27.837 1.00 73.69 93 GLY A C 1
ATOM 769 O O . GLY A 1 93 ? 9.452 6.942 -28.802 1.00 73.69 93 GLY A O 1
ATOM 770 N N . VAL A 1 94 ? 8.020 6.018 -27.345 1.00 73.19 94 VAL A N 1
ATOM 771 C CA . VAL A 1 94 ? 6.802 6.647 -27.892 1.00 73.19 94 VAL A CA 1
ATOM 772 C C . VAL A 1 94 ? 6.821 8.178 -27.749 1.00 73.19 94 VAL A C 1
ATOM 774 O O . VAL A 1 94 ? 6.205 8.879 -28.543 1.00 73.19 94 VAL A O 1
ATOM 777 N N . ASN A 1 95 ? 7.517 8.713 -26.741 1.00 78.00 95 ASN A N 1
ATOM 778 C CA . ASN A 1 95 ? 7.517 10.143 -26.405 1.00 78.00 95 ASN A CA 1
ATOM 779 C C . ASN A 1 95 ? 8.861 10.839 -26.684 1.00 78.00 95 ASN 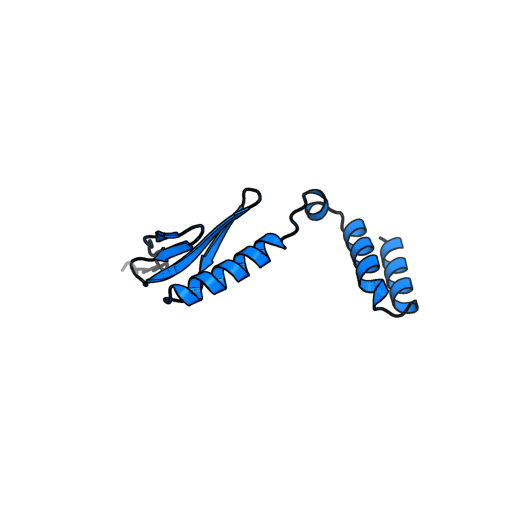A C 1
ATOM 781 O O . ASN A 1 95 ? 9.013 12.034 -26.439 1.00 78.00 95 ASN A O 1
ATOM 785 N N . VAL A 1 96 ? 9.868 10.098 -27.150 1.00 85.94 96 VAL A N 1
ATOM 786 C CA . VAL A 1 96 ? 11.248 10.580 -27.270 1.00 85.94 96 VAL A CA 1
ATOM 787 C C . VAL A 1 96 ? 11.647 10.678 -28.740 1.00 85.94 96 VAL A C 1
ATOM 789 O O . VAL A 1 96 ? 11.300 9.830 -29.557 1.00 85.94 96 VAL A O 1
ATOM 792 N N . LYS A 1 97 ? 12.418 11.719 -29.080 1.00 88.19 97 LYS A N 1
ATOM 793 C CA . LYS A 1 97 ? 12.988 11.891 -30.424 1.00 88.19 97 LYS A CA 1
ATOM 794 C C . LYS A 1 97 ? 13.844 10.685 -30.805 1.00 88.19 97 LYS A C 1
ATOM 796 O O . LYS A 1 97 ? 14.662 10.220 -30.012 1.00 88.19 97 LYS A O 1
ATOM 801 N N . GLU A 1 98 ? 13.738 10.273 -32.061 1.00 86.69 98 GLU A N 1
ATOM 802 C CA . GLU A 1 98 ? 14.379 9.067 -32.590 1.00 86.69 98 GLU A CA 1
ATOM 803 C C . GLU A 1 98 ? 15.888 8.985 -32.296 1.00 86.69 98 GLU A C 1
ATOM 805 O O . GLU A 1 98 ? 16.366 7.962 -31.810 1.00 86.69 98 GLU A O 1
ATOM 810 N N . LYS A 1 99 ? 16.628 10.091 -32.468 1.00 88.69 99 LYS A N 1
ATOM 811 C CA . LYS A 1 99 ? 18.074 10.159 -32.177 1.00 88.69 99 LYS A CA 1
ATOM 812 C C . LYS A 1 99 ? 18.413 9.825 -30.723 1.00 88.69 99 LYS A C 1
ATOM 814 O O . LYS A 1 99 ? 19.424 9.188 -30.443 1.00 88.69 99 LYS A O 1
ATOM 819 N N . THR A 1 100 ? 17.583 10.263 -29.783 1.00 85.94 100 THR A N 1
ATOM 820 C CA . THR A 1 100 ? 17.791 9.981 -28.359 1.00 85.94 100 THR A CA 1
ATOM 821 C C . THR A 1 100 ? 17.488 8.515 -28.061 1.00 85.94 100 THR A C 1
ATOM 823 O O . THR A 1 100 ? 18.260 7.872 -27.355 1.00 85.94 100 THR A O 1
ATOM 826 N N . SER A 1 101 ? 16.434 7.958 -28.661 1.00 85.62 101 SER A N 1
ATOM 827 C CA . SER A 1 101 ? 16.111 6.531 -28.556 1.00 85.62 101 SER A CA 1
ATOM 828 C C . SER A 1 101 ? 17.234 5.647 -29.116 1.00 85.62 101 SER A C 1
ATOM 830 O O . SER A 1 101 ? 17.601 4.659 -28.486 1.00 85.62 101 SER A O 1
ATOM 832 N N . GLN A 1 102 ? 17.828 6.021 -30.254 1.00 87.50 102 GLN A N 1
ATOM 833 C CA . GLN A 1 102 ? 18.973 5.320 -30.853 1.00 87.50 102 GLN A CA 1
ATOM 834 C C . GLN A 1 102 ? 20.214 5.356 -29.950 1.00 87.50 102 GLN A C 1
ATOM 836 O O . GLN A 1 102 ? 20.828 4.318 -29.720 1.00 87.50 102 GLN A O 1
ATOM 841 N N . ARG A 1 103 ? 20.549 6.522 -29.375 1.00 87.62 103 ARG A N 1
ATOM 842 C CA . ARG A 1 103 ? 21.675 6.653 -28.429 1.00 87.62 103 ARG A CA 1
ATOM 843 C C . ARG A 1 103 ? 21.520 5.737 -27.222 1.00 87.62 103 ARG A C 1
ATOM 845 O O . ARG A 1 103 ? 22.477 5.089 -26.821 1.00 87.62 103 ARG A O 1
ATOM 852 N N . LEU A 1 104 ? 20.320 5.685 -26.648 1.00 86.31 104 LEU A N 1
ATOM 853 C CA . LEU A 1 104 ? 20.065 4.848 -25.482 1.00 86.31 104 LEU A CA 1
ATOM 854 C C . LEU A 1 104 ? 20.142 3.353 -25.814 1.00 86.31 104 LEU A C 1
ATOM 856 O O . LEU A 1 104 ? 20.681 2.606 -25.007 1.00 86.31 104 LEU A O 1
ATOM 860 N N . LYS A 1 105 ? 19.661 2.926 -26.992 1.00 87.38 105 LYS A N 1
ATOM 861 C CA . LYS A 1 105 ? 19.827 1.540 -27.467 1.00 87.38 105 LYS A CA 1
ATOM 862 C C . LYS A 1 105 ? 21.306 1.163 -27.571 1.00 87.38 105 LYS A C 1
ATOM 864 O O . LYS A 1 105 ? 21.719 0.194 -26.953 1.00 87.38 105 LYS A O 1
ATOM 869 N N . HIS A 1 106 ? 22.111 2.006 -28.218 1.00 89.06 106 HIS A N 1
ATOM 870 C CA . HIS A 1 106 ? 23.552 1.776 -28.348 1.00 89.06 106 HIS A CA 1
ATOM 871 C C . HIS A 1 106 ? 24.268 1.699 -26.988 1.00 89.06 106 HIS A C 1
ATOM 873 O O . HIS A 1 106 ? 25.224 0.947 -26.828 1.00 89.06 106 HIS A O 1
ATOM 879 N N . CYS A 1 107 ? 23.839 2.474 -25.987 1.00 86.69 107 CYS A N 1
ATOM 880 C CA . CYS A 1 107 ? 24.395 2.356 -24.636 1.00 86.69 107 CYS A CA 1
ATOM 881 C C . CYS A 1 107 ? 24.083 1.005 -23.977 1.00 86.69 107 CYS A C 1
ATOM 883 O O . CYS A 1 107 ? 24.862 0.567 -23.138 1.00 86.69 107 CYS A O 1
ATOM 885 N N . LEU A 1 108 ? 22.960 0.367 -24.321 1.00 87.12 108 LEU A N 1
ATOM 886 C CA . LEU A 1 108 ? 22.608 -0.954 -23.797 1.00 87.12 108 LEU A CA 1
ATOM 887 C C . LEU A 1 108 ? 23.340 -2.087 -24.511 1.00 87.12 108 LEU A C 1
ATOM 889 O O . LEU A 1 108 ? 23.670 -3.067 -23.858 1.00 87.12 108 LEU A O 1
ATOM 893 N N . ASP A 1 109 ? 23.627 -1.940 -25.805 1.00 85.50 109 ASP A N 1
ATOM 894 C CA . ASP A 1 109 ? 24.352 -2.951 -26.590 1.00 85.50 109 ASP A CA 1
ATOM 895 C C . ASP A 1 109 ? 25.830 -3.098 -26.163 1.00 85.50 109 ASP A C 1
ATOM 897 O O . ASP A 1 109 ? 26.481 -4.079 -26.510 1.00 85.50 109 ASP A O 1
ATOM 901 N N . GLY A 1 110 ? 26.369 -2.118 -25.427 1.00 82.19 110 GLY A N 1
ATOM 902 C CA . GLY A 1 110 ? 27.748 -2.110 -24.924 1.00 82.19 110 GLY A CA 1
ATOM 903 C C . GLY A 1 110 ? 27.938 -2.621 -23.488 1.00 82.19 110 GLY A C 1
ATOM 904 O O . GLY A 1 110 ? 29.038 -2.462 -22.957 1.00 82.19 110 GLY A O 1
ATOM 905 N N . LEU A 1 111 ? 26.889 -3.155 -22.850 1.00 73.56 111 LEU A N 1
ATOM 906 C CA . LEU A 1 111 ? 26.905 -3.747 -21.500 1.00 73.56 111 LEU A CA 1
ATOM 907 C C . LEU A 1 111 ? 27.005 -5.273 -21.561 1.00 73.56 111 LEU A C 1
ATOM 909 O O . LEU A 1 111 ? 27.704 -5.826 -20.684 1.00 73.56 111 LEU A O 1
#

Radius of gyration: 23.55 Å; chains: 1; bounding box: 47×25×74 Å

pLDDT: mean 83.88, std 13.47, range [40.38, 96.38]

Foldseek 3Di:
DDDDDPPCPPPDDDWDWDDPDVQWTATPPPLWIWGWDDDPNDTDIGTLPDNDPVSSVVSNVVVVVVVVPPPPDVCVVPDDPLRVLVVVLVVCVVPDDPVVSVVSVVVSVVD

Sequence (111 aa):
MPKITTNSDPQKKSYTFVRVGENLYRIKETGGYYALIKRNRKQIRRSLKTNDKALAKRRLNVLLQKVDKLRVDPKISNITFLEYSQRCLEKTGVNVKEKTSQRLKHCLDGL